Protein AF-A0A1X7LHA7-F1 (afdb_monomer)

Structure (mmCIF, N/CA/C/O backbone):
data_AF-A0A1X7LHA7-F1
#
_entry.id   AF-A0A1X7LHA7-F1
#
loop_
_atom_site.group_PDB
_atom_site.id
_atom_site.type_symbol
_atom_site.label_atom_id
_atom_site.label_alt_id
_atom_site.label_comp_id
_atom_site.label_asym_id
_atom_site.label_entity_id
_atom_site.label_seq_id
_atom_site.pdbx_PDB_ins_code
_atom_site.Cartn_x
_atom_site.Cartn_y
_atom_site.Cartn_z
_atom_site.occupancy
_atom_site.B_iso_or_equiv
_atom_site.auth_seq_id
_atom_site.auth_comp_id
_atom_site.auth_asym_id
_atom_site.auth_atom_id
_atom_site.pdbx_PDB_model_num
ATOM 1 N N . MET A 1 1 ? 12.187 5.094 22.490 1.00 40.06 1 MET A N 1
ATOM 2 C CA . MET A 1 1 ? 12.670 4.267 21.365 1.00 40.06 1 MET A CA 1
ATOM 3 C C . MET A 1 1 ? 11.465 3.870 20.530 1.00 40.06 1 MET A C 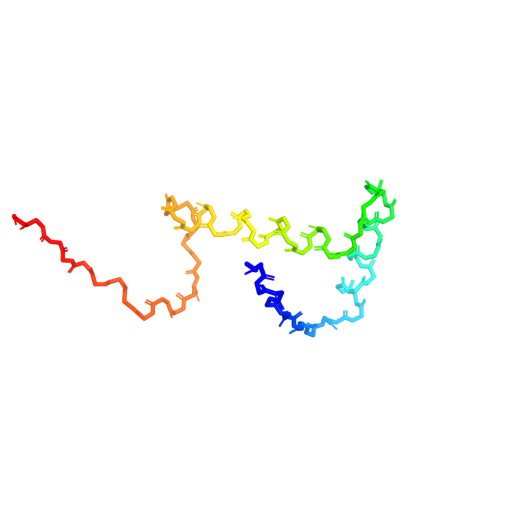1
ATOM 5 O O . MET A 1 1 ? 10.589 3.209 21.065 1.00 40.06 1 MET A O 1
ATOM 9 N N . THR A 1 2 ? 11.360 4.313 19.276 1.00 51.00 2 THR A N 1
ATOM 10 C CA . THR A 1 2 ? 10.292 3.825 18.387 1.00 51.00 2 THR A CA 1
ATOM 11 C C . THR A 1 2 ? 10.671 2.423 17.935 1.00 51.00 2 THR A C 1
ATOM 13 O O . THR A 1 2 ? 11.584 2.256 17.126 1.00 51.00 2 THR A O 1
ATOM 16 N N . SER A 1 3 ? 10.007 1.412 18.488 1.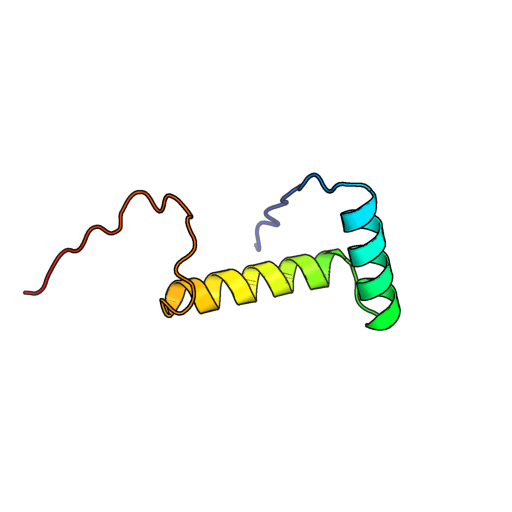00 53.16 3 SER A N 1
ATOM 17 C CA . SER A 1 3 ? 10.087 0.041 17.992 1.00 53.16 3 SER A CA 1
ATOM 18 C C . SER A 1 3 ? 9.664 0.038 16.521 1.00 53.16 3 SER A C 1
ATOM 20 O O . SER A 1 3 ? 8.528 0.379 16.189 1.00 53.16 3 SER A O 1
ATOM 22 N N . LYS A 1 4 ? 10.593 -0.282 15.613 1.00 74.94 4 LYS A N 1
ATOM 23 C CA . LYS A 1 4 ? 10.293 -0.469 14.186 1.00 74.94 4 LYS A CA 1
ATOM 24 C C . LYS A 1 4 ? 9.587 -1.813 14.020 1.00 74.94 4 LYS A C 1
ATOM 26 O O . LYS A 1 4 ? 10.226 -2.816 13.717 1.00 74.94 4 LYS A O 1
ATOM 31 N N . ASN A 1 5 ? 8.274 -1.836 14.234 1.00 84.56 5 ASN A N 1
ATOM 32 C CA . ASN A 1 5 ? 7.455 -3.008 13.932 1.00 84.56 5 ASN A CA 1
ATOM 33 C C . ASN A 1 5 ? 7.465 -3.220 12.410 1.00 84.56 5 ASN A C 1
ATOM 35 O O . ASN A 1 5 ? 6.904 -2.418 11.664 1.00 84.56 5 ASN A O 1
ATOM 39 N N . ARG A 1 6 ? 8.160 -4.265 11.943 1.00 88.88 6 ARG A N 1
ATOM 40 C CA . ARG A 1 6 ? 8.255 -4.610 10.518 1.00 88.88 6 ARG A CA 1
ATOM 41 C C . ARG A 1 6 ? 7.124 -5.561 10.146 1.00 88.88 6 ARG A C 1
ATOM 43 O O . ARG A 1 6 ? 6.959 -6.593 10.784 1.00 88.88 6 ARG A O 1
ATOM 50 N N . ILE A 1 7 ? 6.402 -5.222 9.084 1.00 89.94 7 ILE A N 1
ATOM 51 C CA . ILE A 1 7 ? 5.357 -6.056 8.488 1.00 89.94 7 ILE A CA 1
ATOM 52 C C . ILE A 1 7 ? 5.837 -6.470 7.093 1.00 89.94 7 ILE A C 1
ATOM 54 O O . ILE A 1 7 ? 6.423 -5.656 6.378 1.00 89.94 7 ILE A O 1
ATOM 58 N N . THR A 1 8 ? 5.595 -7.724 6.720 1.00 93.12 8 THR A N 1
ATOM 59 C CA . THR A 1 8 ? 5.823 -8.251 5.370 1.00 93.12 8 THR A CA 1
ATOM 60 C C . THR A 1 8 ? 4.492 -8.755 4.835 1.00 93.12 8 THR A C 1
ATOM 62 O O . THR A 1 8 ? 3.783 -9.471 5.538 1.00 93.12 8 THR A O 1
ATOM 65 N N . VAL A 1 9 ? 4.154 -8.368 3.608 1.00 91.50 9 VAL A N 1
ATOM 66 C CA . VAL A 1 9 ? 2.936 -8.791 2.911 1.00 91.50 9 VAL A CA 1
ATOM 67 C C . VAL A 1 9 ? 3.336 -9.436 1.592 1.00 91.50 9 VAL A C 1
ATOM 69 O O . VAL A 1 9 ? 4.267 -8.965 0.939 1.00 91.50 9 VAL A O 1
ATOM 72 N N . ASN A 1 10 ? 2.661 -10.522 1.225 1.00 95.50 10 ASN A N 1
ATOM 73 C CA . ASN A 1 10 ? 2.814 -11.115 -0.098 1.00 95.50 10 ASN A CA 1
ATOM 74 C C . ASN A 1 10 ? 1.889 -10.370 -1.056 1.00 95.50 10 ASN A C 1
ATOM 76 O O . ASN A 1 10 ? 0.732 -10.132 -0.719 1.00 95.50 10 ASN A O 1
ATOM 80 N N . LEU A 1 11 ? 2.421 -10.007 -2.216 1.00 94.88 11 LEU A N 1
ATOM 81 C CA . LEU A 1 11 ? 1.677 -9.408 -3.315 1.00 94.88 11 LEU A CA 1
ATOM 82 C C . LEU A 1 11 ? 1.789 -10.352 -4.507 1.00 94.88 11 LEU A C 1
ATOM 84 O O . LEU A 1 11 ? 2.833 -10.982 -4.691 1.00 94.88 11 LEU A O 1
ATOM 88 N N . SER A 1 12 ? 0.736 -10.431 -5.309 1.00 97.62 12 SER A N 1
ATOM 89 C CA . SER A 1 12 ? 0.854 -10.940 -6.673 1.00 97.62 12 SER A CA 1
ATOM 90 C C . SER A 1 12 ? 1.785 -10.046 -7.502 1.00 97.62 12 SER A C 1
ATOM 92 O O . SER A 1 12 ? 2.061 -8.896 -7.140 1.00 97.62 12 SER A O 1
ATOM 94 N N . ASP A 1 13 ? 2.265 -10.566 -8.630 1.00 96.88 13 ASP A N 1
ATOM 95 C CA . ASP A 1 13 ? 3.129 -9.804 -9.533 1.00 96.88 13 ASP A CA 1
ATOM 96 C C . ASP A 1 13 ? 2.423 -8.537 -10.048 1.00 96.88 13 ASP A C 1
ATOM 98 O O . ASP A 1 13 ? 3.014 -7.455 -10.044 1.00 96.88 13 ASP A O 1
ATOM 102 N N . ASP A 1 14 ? 1.133 -8.636 -10.390 1.00 97.56 14 ASP A N 1
ATOM 103 C CA . ASP A 1 14 ? 0.315 -7.500 -10.830 1.00 97.56 14 ASP A CA 1
ATOM 104 C C . ASP A 1 14 ? 0.191 -6.417 -9.746 1.00 97.56 14 ASP A C 1
ATOM 106 O O . ASP A 1 14 ? 0.365 -5.226 -10.020 1.00 97.56 14 ASP A O 1
ATOM 110 N N . GLU A 1 15 ? -0.053 -6.811 -8.493 1.00 96.94 15 GLU A N 1
ATOM 111 C CA . GLU A 1 15 ? -0.116 -5.877 -7.362 1.00 96.94 15 GLU A CA 1
ATOM 112 C C . GLU A 1 15 ? 1.240 -5.212 -7.097 1.00 96.94 15 GLU A C 1
ATOM 114 O O . GLU A 1 15 ? 1.297 -4.013 -6.803 1.00 96.94 15 GLU A O 1
ATOM 119 N N . HIS A 1 16 ? 2.341 -5.962 -7.220 1.00 96.12 16 HIS A N 1
ATOM 120 C CA . HIS A 1 16 ? 3.684 -5.410 -7.066 1.00 96.12 16 HIS A CA 1
ATOM 121 C C . HIS A 1 16 ? 3.981 -4.354 -8.133 1.00 96.12 16 HIS A C 1
ATOM 123 O O . HIS A 1 16 ? 4.445 -3.259 -7.799 1.00 96.12 16 HIS A O 1
ATOM 129 N N . LEU A 1 17 ? 3.683 -4.662 -9.399 1.00 97.38 17 LEU A N 1
ATOM 130 C CA . LEU A 1 17 ? 3.877 -3.755 -10.529 1.00 97.38 17 LEU A CA 1
ATOM 131 C C . LEU A 1 17 ? 3.007 -2.501 -10.397 1.00 97.38 17 LEU A C 1
ATOM 133 O O . LEU A 1 17 ? 3.492 -1.387 -10.608 1.00 97.38 17 LEU A O 1
ATOM 137 N N . ALA A 1 18 ? 1.746 -2.651 -9.984 1.00 96.62 18 ALA A N 1
ATOM 138 C CA . ALA A 1 18 ? 0.855 -1.521 -9.739 1.00 96.62 18 ALA A CA 1
ATOM 139 C C . ALA A 1 18 ? 1.377 -0.611 -8.612 1.00 96.62 18 ALA A C 1
ATOM 141 O O . ALA A 1 18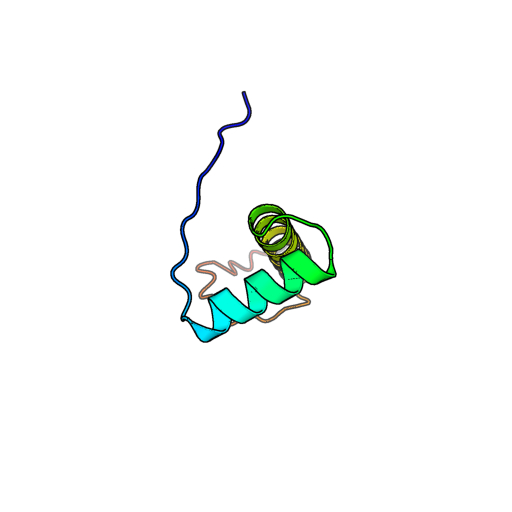 ? 1.394 0.617 -8.758 1.00 96.62 18 ALA A O 1
ATOM 142 N N . LEU A 1 19 ? 1.855 -1.195 -7.506 1.00 95.88 19 LEU A N 1
ATOM 143 C CA . LEU A 1 19 ? 2.437 -0.448 -6.388 1.00 95.88 19 LEU A CA 1
ATOM 144 C C . LEU A 1 19 ? 3.730 0.274 -6.793 1.00 95.88 19 LEU A C 1
ATOM 146 O O . LEU A 1 19 ? 3.963 1.415 -6.389 1.00 95.88 19 LEU A O 1
ATOM 150 N N . GLU A 1 20 ? 4.569 -0.375 -7.597 1.00 96.88 20 GLU A N 1
ATOM 151 C CA . GLU A 1 20 ? 5.795 0.205 -8.138 1.00 96.88 20 GLU A CA 1
ATOM 152 C C . GLU A 1 20 ? 5.513 1.382 -9.076 1.00 96.88 20 GLU A C 1
ATOM 154 O O . GLU A 1 20 ? 6.100 2.456 -8.910 1.00 96.88 20 GLU A O 1
ATOM 159 N N . ALA A 1 21 ? 4.558 1.231 -9.994 1.00 97.38 21 ALA A N 1
ATOM 160 C CA . ALA A 1 21 ? 4.130 2.308 -10.877 1.00 97.38 21 ALA A CA 1
ATOM 161 C C . ALA A 1 21 ? 3.568 3.501 -10.086 1.00 97.38 21 ALA A C 1
ATOM 163 O O . ALA A 1 21 ? 3.872 4.654 -10.401 1.00 97.38 21 ALA A O 1
ATOM 164 N N . LEU A 1 22 ? 2.786 3.247 -9.031 1.00 96.75 22 LEU A N 1
ATOM 165 C CA . LEU A 1 22 ? 2.260 4.297 -8.157 1.00 96.75 22 LEU A CA 1
ATOM 166 C C . LEU A 1 22 ? 3.384 5.038 -7.418 1.00 96.75 22 LEU A C 1
ATOM 168 O O . LEU A 1 22 ? 3.414 6.269 -7.420 1.00 96.75 22 LEU A O 1
ATOM 172 N N . ALA A 1 23 ? 4.339 4.303 -6.846 1.00 96.88 23 ALA A N 1
ATOM 173 C CA . ALA A 1 23 ? 5.509 4.870 -6.177 1.00 96.88 23 ALA A CA 1
ATOM 174 C C . ALA A 1 23 ? 6.324 5.776 -7.113 1.00 96.88 23 ALA A C 1
ATOM 176 O O . ALA A 1 23 ? 6.655 6.909 -6.750 1.00 96.88 23 ALA A O 1
ATOM 177 N N . ALA A 1 24 ? 6.581 5.312 -8.339 1.00 96.88 24 ALA A N 1
ATOM 178 C CA . ALA A 1 24 ? 7.312 6.068 -9.350 1.00 96.88 24 ALA A CA 1
ATOM 179 C C . ALA A 1 24 ? 6.570 7.350 -9.762 1.00 96.88 24 ALA A C 1
ATOM 181 O O . ALA A 1 24 ? 7.163 8.431 -9.779 1.00 96.88 24 ALA A O 1
ATOM 182 N N . ARG A 1 25 ? 5.260 7.255 -10.036 1.00 97.12 25 ARG A N 1
ATOM 183 C CA . ARG A 1 25 ? 4.422 8.403 -10.429 1.00 97.12 25 ARG A CA 1
ATOM 184 C C . ARG A 1 25 ? 4.335 9.468 -9.338 1.00 97.12 25 ARG A C 1
ATOM 186 O O . ARG A 1 25 ? 4.379 10.657 -9.643 1.00 97.12 25 ARG A O 1
ATOM 193 N N . SER A 1 26 ? 4.236 9.047 -8.081 1.00 95.50 26 SER 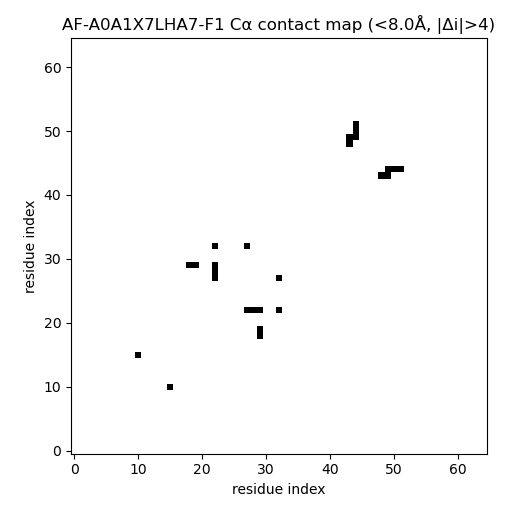A N 1
ATOM 194 C CA . SER A 1 26 ? 4.096 9.943 -6.930 1.00 95.50 26 SER A CA 1
ATOM 195 C C . SER A 1 26 ? 5.432 10.380 -6.317 1.00 95.50 26 SER A C 1
ATOM 197 O O . SER A 1 26 ? 5.424 11.193 -5.398 1.00 95.50 26 SER A O 1
ATOM 199 N N . LYS A 1 27 ? 6.576 9.883 -6.818 1.00 95.75 27 LYS A N 1
ATOM 200 C CA . LYS A 1 27 ? 7.932 10.161 -6.298 1.00 95.75 27 LYS A CA 1
ATOM 201 C C . LYS A 1 27 ? 8.090 9.856 -4.799 1.00 95.75 27 LYS A C 1
ATOM 203 O O . LYS A 1 27 ? 8.782 10.569 -4.075 1.00 95.75 27 LYS A O 1
ATOM 208 N N . VAL A 1 28 ? 7.456 8.783 -4.334 1.00 95.12 28 VAL A N 1
ATOM 209 C CA . VAL A 1 28 ? 7.505 8.319 -2.937 1.00 95.12 28 VAL A CA 1
ATOM 210 C C . VAL A 1 28 ? 7.921 6.854 -2.880 1.00 95.12 28 VAL A C 1
ATOM 212 O O . VAL A 1 28 ? 7.861 6.137 -3.874 1.00 95.12 28 VAL A O 1
ATOM 215 N N . SER A 1 29 ? 8.352 6.380 -1.712 1.00 95.50 29 SER A N 1
ATOM 216 C CA . SER A 1 29 ? 8.729 4.973 -1.551 1.00 95.50 29 SER A CA 1
ATOM 217 C C . SER A 1 29 ? 7.504 4.060 -1.407 1.00 95.50 29 SER A C 1
ATOM 219 O O . SER A 1 29 ? 6.476 4.453 -0.853 1.00 95.50 29 SER A O 1
ATOM 221 N N . LYS A 1 30 ? 7.643 2.790 -1.819 1.00 94.69 30 LYS A N 1
ATOM 222 C CA . LYS A 1 30 ? 6.629 1.735 -1.604 1.00 94.69 30 LYS A CA 1
ATOM 223 C C . LYS A 1 30 ? 6.240 1.616 -0.118 1.00 94.69 30 LYS A C 1
ATOM 225 O O . LYS A 1 30 ? 5.069 1.481 0.218 1.00 94.69 30 LYS A O 1
ATOM 230 N N . ALA A 1 31 ? 7.221 1.759 0.780 1.00 93.00 31 ALA A N 1
ATOM 231 C CA . ALA A 1 31 ? 7.006 1.743 2.227 1.00 93.00 31 ALA A CA 1
ATOM 232 C C . ALA A 1 31 ? 6.186 2.943 2.732 1.00 93.00 31 ALA A C 1
ATOM 234 O O . ALA A 1 31 ? 5.385 2.788 3.651 1.00 93.00 31 ALA A O 1
ATOM 235 N N . TRP A 1 32 ? 6.363 4.128 2.136 1.00 95.00 32 TRP A N 1
ATOM 236 C CA . TRP A 1 32 ? 5.552 5.300 2.465 1.00 95.00 32 TRP A CA 1
ATOM 237 C C . TRP A 1 32 ? 4.089 5.085 2.065 1.00 95.00 32 TRP A C 1
ATOM 239 O O . TRP A 1 32 ? 3.203 5.317 2.883 1.00 95.00 32 TRP A O 1
ATOM 249 N N . ILE A 1 33 ? 3.843 4.552 0.861 1.00 95.69 33 ILE A N 1
ATOM 250 C CA . ILE A 1 33 ? 2.487 4.233 0.384 1.00 95.69 33 ILE A CA 1
ATOM 251 C C . ILE A 1 33 ? 1.825 3.208 1.305 1.00 95.69 33 ILE A C 1
ATOM 253 O O . ILE A 1 33 ? 0.718 3.440 1.781 1.00 95.69 33 ILE A O 1
ATOM 257 N N . ALA A 1 34 ? 2.522 2.111 1.620 1.00 93.69 34 ALA A N 1
ATOM 258 C CA . ALA A 1 34 ? 2.006 1.092 2.530 1.00 93.69 34 ALA A CA 1
ATOM 259 C C . ALA A 1 34 ? 1.664 1.684 3.907 1.00 93.69 34 ALA A C 1
ATOM 261 O O . ALA A 1 34 ? 0.599 1.416 4.460 1.00 93.69 34 ALA A O 1
ATOM 262 N N . ARG A 1 35 ? 2.535 2.544 4.454 1.00 93.81 35 ARG A N 1
ATOM 263 C CA . ARG A 1 35 ? 2.287 3.219 5.733 1.00 93.81 35 ARG A CA 1
ATOM 264 C C . ARG A 1 35 ? 1.060 4.128 5.675 1.00 93.81 35 ARG A C 1
ATOM 266 O O . ARG A 1 35 ? 0.298 4.134 6.642 1.00 93.81 35 ARG A O 1
ATOM 273 N N . HIS A 1 36 ? 0.896 4.879 4.587 1.00 94.69 36 HIS A N 1
ATOM 274 C CA . HIS A 1 36 ? -0.240 5.773 4.380 1.00 94.69 36 HIS A CA 1
ATOM 275 C C . HIS A 1 36 ? -1.552 4.993 4.275 1.00 94.69 36 HIS A C 1
ATOM 277 O O . HIS A 1 36 ? -2.476 5.283 5.027 1.00 94.69 36 HIS A O 1
ATOM 283 N N . ALA A 1 37 ? -1.586 3.937 3.457 1.00 93.00 37 ALA A N 1
ATOM 284 C CA . ALA A 1 37 ? -2.746 3.058 3.323 1.00 93.00 37 ALA A CA 1
ATOM 285 C C . ALA A 1 37 ? -3.152 2.427 4.668 1.00 93.00 37 ALA A C 1
ATOM 287 O O . ALA A 1 37 ? -4.334 2.369 4.993 1.00 93.00 37 ALA A O 1
ATOM 288 N N . ILE A 1 38 ? -2.177 2.018 5.493 1.00 92.75 38 ILE A N 1
ATOM 289 C CA . ILE A 1 38 ? -2.442 1.511 6.850 1.00 92.75 38 ILE A CA 1
ATOM 290 C C . ILE A 1 38 ? -3.051 2.602 7.746 1.00 92.75 38 ILE A C 1
ATOM 292 O O . ILE A 1 38 ? -4.011 2.318 8.455 1.00 92.75 38 ILE A O 1
ATOM 296 N N . CYS A 1 39 ? -2.517 3.833 7.745 1.00 92.69 39 CYS A N 1
ATOM 297 C CA . CYS A 1 39 ? -3.116 4.938 8.512 1.00 92.69 39 CYS A CA 1
ATOM 298 C C . CYS A 1 39 ? -4.561 5.192 8.081 1.00 92.69 39 CYS A C 1
ATOM 300 O O . CYS A 1 39 ? -5.451 5.214 8.922 1.00 92.69 39 CYS A O 1
ATOM 302 N N . GLU A 1 40 ? -4.778 5.350 6.777 1.00 92.50 40 GLU A N 1
ATOM 303 C CA . GLU A 1 40 ? -6.080 5.662 6.191 1.00 92.50 40 GLU A CA 1
ATOM 304 C C . GLU A 1 40 ? -7.115 4.580 6.525 1.00 92.50 40 GLU A C 1
ATOM 306 O O . GLU A 1 40 ? -8.236 4.889 6.928 1.00 92.50 40 GLU A O 1
ATOM 311 N N . LEU A 1 41 ? -6.722 3.305 6.434 1.00 89.12 41 LEU A N 1
ATOM 312 C CA . LEU A 1 41 ? -7.563 2.172 6.808 1.00 89.12 41 LEU A CA 1
ATOM 313 C C . LEU A 1 41 ? -7.954 2.214 8.290 1.00 89.12 41 LEU A C 1
ATOM 315 O O . LEU A 1 41 ? -9.1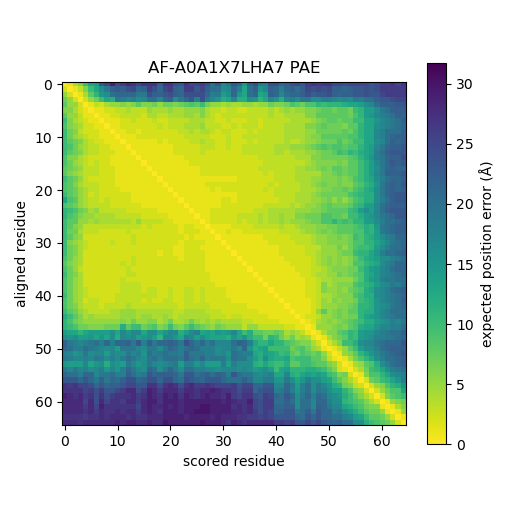29 2.041 8.618 1.00 89.12 41 LEU A O 1
ATOM 319 N N . LEU A 1 42 ? -6.987 2.446 9.185 1.00 89.62 42 LEU A N 1
ATOM 320 C CA . LEU A 1 42 ? -7.228 2.516 10.629 1.00 89.62 42 LEU A CA 1
ATOM 321 C C . LEU A 1 42 ? -8.122 3.704 10.999 1.00 89.62 42 LEU A C 1
ATOM 323 O O . LEU A 1 42 ? -9.040 3.548 11.800 1.00 89.62 42 LEU A O 1
ATOM 327 N N . GLU A 1 43 ? -7.886 4.872 10.400 1.00 89.38 43 GLU A N 1
ATOM 328 C CA . GLU A 1 43 ? -8.684 6.078 10.635 1.00 89.38 43 GLU A CA 1
ATOM 329 C C . GLU A 1 43 ? -10.135 5.889 10.196 1.00 89.38 43 GLU A C 1
ATOM 331 O O . GLU A 1 43 ? -11.051 6.194 10.960 1.00 89.38 43 GLU A O 1
ATOM 336 N N . ARG A 1 44 ? -10.358 5.336 9.001 1.00 85.94 44 ARG A N 1
ATOM 337 C CA . ARG A 1 44 ? -11.707 5.047 8.500 1.00 85.94 44 ARG A CA 1
ATOM 338 C C . ARG A 1 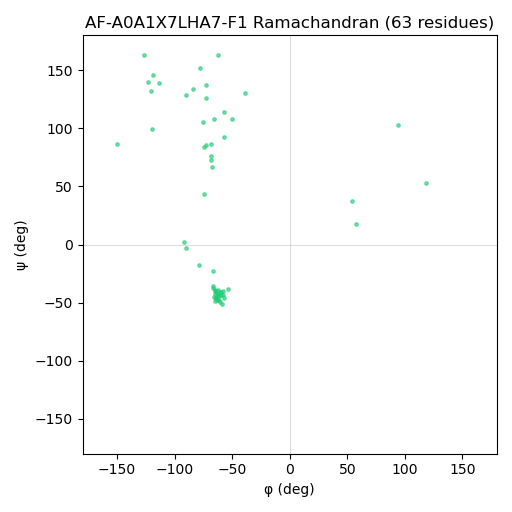44 ? -12.420 3.966 9.308 1.00 85.94 44 ARG A C 1
ATOM 340 O O . ARG A 1 44 ? -13.616 4.083 9.560 1.00 85.94 44 ARG A O 1
ATOM 347 N N . SER A 1 45 ? -11.691 2.943 9.756 1.00 84.25 45 SER A N 1
ATOM 348 C CA . SER A 1 45 ? -12.244 1.901 10.634 1.00 84.25 45 SER A CA 1
ATOM 349 C C . SER A 1 45 ? -12.680 2.484 11.981 1.00 84.25 45 SER A C 1
ATOM 351 O O . SER A 1 45 ? -13.736 2.133 12.492 1.00 84.25 45 SER A O 1
ATOM 353 N N . ALA A 1 46 ? -11.903 3.417 12.541 1.00 83.12 46 ALA A N 1
ATOM 354 C CA . ALA A 1 46 ? -12.241 4.086 13.798 1.00 83.12 46 ALA A CA 1
ATOM 355 C C . ALA A 1 46 ? -13.490 4.981 13.696 1.00 83.12 46 ALA A C 1
ATOM 357 O O . ALA A 1 46 ? -14.125 5.259 14.712 1.00 83.12 46 ALA A O 1
ATOM 358 N N . ARG A 1 47 ? -13.838 5.437 12.488 1.00 84.31 47 ARG A N 1
ATOM 359 C CA . ARG A 1 47 ? -15.025 6.259 12.213 1.00 84.31 47 ARG A CA 1
ATOM 360 C C . ARG A 1 47 ? -16.263 5.445 11.824 1.00 84.31 47 ARG A C 1
ATOM 362 O O . ARG A 1 47 ? -17.281 6.052 11.515 1.00 84.31 47 ARG A O 1
ATOM 369 N N . ASP A 1 48 ? -16.183 4.110 11.819 1.00 74.62 48 ASP A N 1
ATOM 370 C CA . ASP A 1 48 ? -17.244 3.214 11.317 1.00 74.62 48 ASP A CA 1
ATOM 371 C C . ASP A 1 48 ? -17.615 3.485 9.835 1.00 74.62 48 ASP A C 1
ATOM 373 O O . ASP A 1 48 ? -18.658 3.079 9.335 1.00 74.62 48 ASP A O 1
ATOM 377 N N . GLU A 1 49 ? -16.746 4.180 9.088 1.00 71.31 49 GLU A N 1
ATOM 378 C CA . GLU A 1 49 ? -16.980 4.527 7.674 1.00 71.31 49 GLU A CA 1
ATOM 379 C C . GLU A 1 49 ? -16.706 3.341 6.743 1.00 71.31 49 GLU A C 1
ATOM 381 O O . GLU A 1 49 ? -17.131 3.317 5.588 1.00 71.31 49 GLU A O 1
ATOM 386 N N . LEU A 1 50 ? -15.981 2.347 7.246 1.00 64.62 50 LEU A N 1
ATOM 387 C CA . LEU A 1 50 ? -15.674 1.120 6.544 1.00 64.62 50 LEU A CA 1
ATOM 388 C C . LEU A 1 50 ? -16.243 -0.056 7.337 1.00 64.62 50 LEU A C 1
ATOM 390 O O . LEU A 1 50 ? -15.606 -0.547 8.269 1.00 64.62 50 LEU A O 1
ATOM 394 N N . GLN A 1 51 ? -17.411 -0.554 6.922 1.00 61.56 51 GLN A N 1
ATOM 395 C CA . GLN A 1 51 ? -17.854 -1.906 7.273 1.00 61.56 51 GLN A CA 1
ATOM 396 C C . GLN A 1 51 ? -16.949 -2.917 6.559 1.00 61.56 51 GLN A C 1
ATOM 398 O O . GLN A 1 51 ? -17.316 -3.523 5.553 1.00 61.56 51 GLN A O 1
ATOM 403 N N . LEU A 1 52 ? -15.709 -3.048 7.024 1.00 62.16 52 LEU A N 1
ATOM 404 C CA . LEU A 1 52 ? -14.820 -4.088 6.535 1.00 62.16 52 LEU A CA 1
ATOM 405 C C . LEU A 1 52 ? -15.311 -5.423 7.093 1.00 62.16 52 LEU A C 1
ATOM 407 O O . LEU A 1 52 ? -15.563 -5.511 8.296 1.00 62.16 52 LEU A O 1
ATOM 411 N N . PRO A 1 53 ? -15.337 -6.497 6.289 1.00 57.97 53 PRO A N 1
ATOM 412 C CA . PRO A 1 53 ? -15.495 -7.857 6.787 1.00 57.97 53 PRO A CA 1
ATOM 413 C C . PRO A 1 53 ? -14.190 -8.328 7.450 1.00 57.97 53 PRO A C 1
ATOM 415 O O . PRO A 1 53 ? -13.709 -9.434 7.214 1.00 57.97 53 PRO A O 1
ATOM 418 N N . LEU A 1 54 ? -13.563 -7.473 8.259 1.00 59.25 54 LEU A N 1
ATOM 419 C CA . LEU A 1 54 ? -12.570 -7.931 9.207 1.00 59.25 54 LEU A CA 1
ATOM 420 C C . LEU A 1 54 ? -13.363 -8.653 10.298 1.00 59.25 54 LEU A C 1
ATOM 422 O O . LEU A 1 54 ? -14.289 -8.053 10.850 1.00 59.25 54 LEU A O 1
ATOM 426 N N . PRO A 1 55 ? -13.044 -9.914 10.635 1.00 59.72 55 PRO A N 1
ATOM 427 C CA . PRO A 1 55 ? -13.571 -10.540 11.834 1.00 59.72 55 PRO A CA 1
ATOM 428 C C . PRO A 1 55 ? -12.947 -9.823 13.036 1.00 59.72 55 PRO A C 1
ATOM 430 O O . PRO A 1 55 ? -12.003 -10.304 13.661 1.00 59.7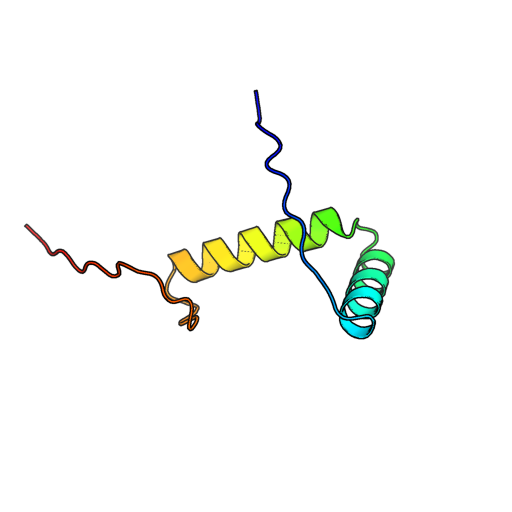2 55 PRO A O 1
ATOM 433 N N . LEU A 1 56 ? -13.443 -8.620 13.326 1.00 58.75 56 LEU A N 1
ATOM 434 C CA . LEU A 1 56 ? -13.153 -7.878 14.536 1.00 58.75 56 LEU A CA 1
ATOM 435 C C . LEU A 1 56 ? -13.833 -8.665 15.655 1.00 58.75 56 LEU A C 1
ATOM 437 O O . LEU A 1 56 ? -14.997 -8.446 15.990 1.00 58.75 56 LEU A O 1
ATOM 441 N N . LEU A 1 57 ? -13.120 -9.662 16.181 1.00 51.81 57 LEU A N 1
ATOM 442 C CA . LEU A 1 57 ? -13.485 -10.377 17.395 1.00 51.81 57 LEU A CA 1
ATOM 443 C C . LEU A 1 57 ? -13.607 -9.347 18.519 1.00 51.81 57 LEU A C 1
ATOM 445 O O . LEU A 1 57 ? -12.628 -8.996 19.172 1.00 51.81 57 LEU A O 1
ATOM 449 N N . GLY A 1 58 ? -14.822 -8.843 18.717 1.00 51.81 58 GLY A N 1
ATOM 450 C CA . GLY A 1 58 ? -15.137 -7.918 19.792 1.00 51.81 58 GLY A CA 1
ATOM 451 C C . GLY A 1 58 ? -15.633 -6.549 19.350 1.00 51.81 58 GLY A C 1
ATOM 452 O O . GLY A 1 58 ? -15.215 -5.552 19.930 1.00 51.81 58 GLY A O 1
ATOM 453 N N .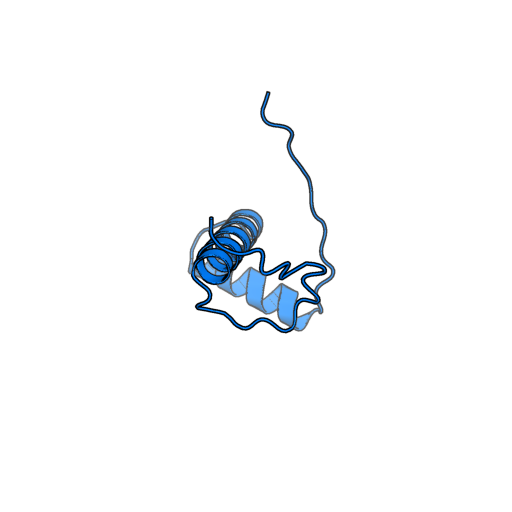 GLN A 1 59 ? -16.665 -6.488 18.507 1.00 51.22 59 GLN A N 1
ATOM 454 C CA . GLN A 1 59 ? -17.733 -5.517 18.767 1.00 51.22 59 GLN A CA 1
ATOM 455 C C . GLN A 1 59 ? -18.467 -5.954 20.048 1.00 51.22 59 GLN A C 1
ATOM 457 O O . GLN A 1 59 ? -19.616 -6.387 20.036 1.00 51.22 59 GLN A O 1
ATOM 462 N N . ARG A 1 60 ? -17.774 -5.893 21.195 1.00 50.00 60 ARG A N 1
ATOM 463 C CA . ARG A 1 60 ? -18.444 -5.861 22.491 1.00 50.00 60 ARG A CA 1
ATOM 464 C C . ARG A 1 60 ? -19.056 -4.476 22.594 1.00 50.00 60 ARG A C 1
ATOM 466 O O . ARG A 1 60 ? -18.471 -3.551 23.146 1.00 50.00 60 ARG A O 1
ATOM 473 N N . GLY A 1 61 ? -20.258 -4.364 22.039 1.00 51.75 61 GLY A N 1
ATOM 474 C CA . GLY A 1 61 ? -21.241 -3.442 22.564 1.00 51.75 61 GLY A CA 1
ATOM 475 C C . GLY A 1 61 ? -21.353 -3.673 24.071 1.00 51.75 61 GLY A C 1
ATOM 476 O O . GLY A 1 61 ? -21.854 -4.693 24.530 1.00 51.75 61 GLY A O 1
ATOM 477 N N . GLY A 1 62 ? -20.827 -2.728 24.830 1.00 42.25 62 GLY A N 1
ATOM 478 C CA . GLY A 1 62 ? -21.098 -2.521 26.242 1.00 42.25 62 GLY A CA 1
ATOM 479 C C . GLY A 1 62 ? -20.921 -1.023 26.430 1.00 42.25 62 GLY A C 1
ATOM 480 O O . GLY A 1 62 ? -19.807 -0.544 26.551 1.00 42.25 62 GLY A O 1
ATOM 481 N N . GLY A 1 63 ? -21.942 -0.206 26.202 1.00 42.28 63 GLY A N 1
ATOM 482 C CA . GLY A 1 63 ? -23.204 -0.276 26.920 1.00 42.28 63 GLY A CA 1
ATOM 483 C C . GLY A 1 63 ? -23.087 0.7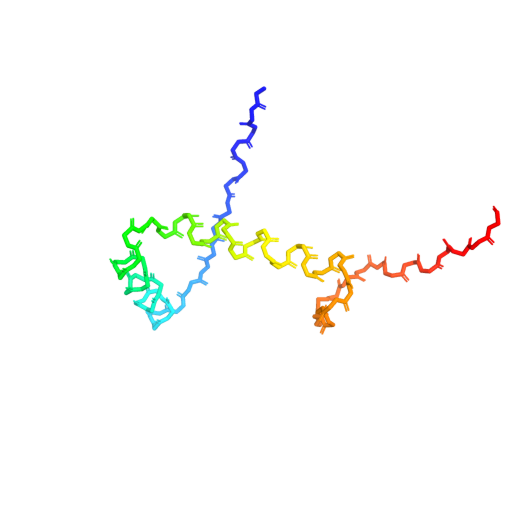07 28.079 1.00 42.28 63 GLY A C 1
ATOM 484 O O . GLY A 1 63 ? -22.389 0.439 29.048 1.00 42.28 63 GLY A O 1
ATOM 485 N N . LYS A 1 64 ? -23.730 1.867 27.917 1.00 41.44 64 LYS A N 1
ATOM 486 C CA . LYS A 1 64 ? -23.909 2.910 28.933 1.00 41.44 64 LYS A CA 1
ATOM 487 C C . LYS A 1 64 ? -24.171 2.325 30.330 1.00 41.44 64 LYS A C 1
ATOM 489 O O . LYS A 1 64 ? -25.149 1.594 30.481 1.00 41.44 64 LYS A O 1
ATOM 494 N N . LYS A 1 65 ? -23.440 2.792 31.343 1.00 42.16 65 LYS A N 1
ATOM 495 C CA . LYS A 1 65 ? -23.979 3.654 32.411 1.00 42.16 65 LYS A CA 1
ATOM 496 C C . LYS A 1 65 ? -22.856 4.242 33.253 1.00 42.16 65 LYS A C 1
ATOM 498 O O . LYS A 1 65 ? -21.931 3.477 33.589 1.00 42.16 65 LYS A O 1
#

Sequence (65 aa):
MTSKNRITVNLSDDEHLALEALAARSKVSKAWIARHAICELLERSARDELQLPLPLLGQRGGGKK

Nearest PDB structures (foldseek):
  5x3t-assembly1_G  TM=5.896E-01  e=1.501E-01  Mycobacterium tuberculosis H37Rv
  7vp2-assembly1_B  TM=6.380E-01  e=2.353E+00  Arabidopsis thaliana

Solvent-accessible surface area (backbone atoms only — not comparable to full-atom values): 4348 Å² total; per-residue (Å²): 132,86,78,81,82,82,85,86,80,92,68,55,72,67,55,46,51,51,46,49,53,50,20,64,76,70,75,47,53,63,68,54,53,54,52,49,54,52,50,54,51,52,55,36,46,74,66,64,74,48,88,61,94,62,88,66,88,70,84,69,85,72,76,92,130

Foldseek 3Di:
DPDPPDDDDDDDPVRVVVLVVVCVVVVHDSVVVVVVVVVVVVVCVVVVVDPDPPPPVDPPPDDDD

Radius of gyration: 16.26 Å; Cα contacts (8 Å, |Δi|>4): 13; chains: 1; bounding box: 37×21×43 Å

Secondary structure (DSSP, 8-state):
------------HHHHHHHHHHHHHHT--HHHHHHHHHHHHHHHHHTT--------TT-------

Mean predicted aligned error: 9.65 Å

pLDDT: mean 80.43, std 19.3, range [40.06, 97.62]